Protein AF-M5IIQ3-F1 (afdb_monomer)

Structure (mmCIF, N/CA/C/O backbone):
data_AF-M5IIQ3-F1
#
_entry.id   AF-M5IIQ3-F1
#
loop_
_atom_site.group_PDB
_atom_site.id
_atom_site.type_symbol
_atom_site.label_atom_id
_atom_site.label_alt_id
_atom_site.label_comp_id
_atom_site.label_asym_id
_atom_site.label_entity_id
_atom_site.label_seq_id
_atom_site.pdbx_PDB_ins_code
_atom_site.Cartn_x
_atom_site.Cartn_y
_atom_site.Cartn_z
_atom_site.occupancy
_atom_site.B_iso_or_equiv
_atom_site.auth_seq_id
_atom_site.auth_comp_id
_atom_site.auth_asym_id
_atom_site.auth_atom_id
_atom_site.pdbx_PDB_model_num
ATOM 1 N N . MET A 1 1 ? -32.306 8.407 65.506 1.00 60.88 1 MET A N 1
ATOM 2 C CA . MET A 1 1 ? -31.433 8.061 64.355 1.00 60.88 1 MET A CA 1
ATOM 3 C C . MET A 1 1 ? -31.180 9.340 63.561 1.00 60.88 1 MET A C 1
ATOM 5 O O . MET A 1 1 ? -32.159 9.986 63.214 1.00 60.88 1 MET A O 1
ATOM 9 N N . SER A 1 2 ? -29.922 9.775 63.386 1.00 81.12 2 SER A N 1
ATOM 10 C CA . SER A 1 2 ? -29.616 11.114 62.841 1.00 81.12 2 SER A CA 1
ATOM 11 C C . SER A 1 2 ? -29.974 11.240 61.353 1.00 81.12 2 SER A C 1
ATOM 13 O O . SER A 1 2 ? -29.946 10.250 60.619 1.00 81.12 2 SER A O 1
ATOM 15 N N . SER A 1 3 ? -30.292 12.462 60.912 1.00 75.44 3 SER A N 1
ATOM 16 C CA . SER A 1 3 ? -30.647 12.782 59.517 1.00 75.44 3 SER A CA 1
ATOM 17 C C . SER A 1 3 ? -29.576 12.312 58.516 1.00 75.44 3 SER A C 1
ATOM 19 O O . SER A 1 3 ? -29.885 11.725 57.483 1.00 75.44 3 SER A O 1
ATOM 21 N N . ILE A 1 4 ? -28.303 12.427 58.907 1.00 77.50 4 ILE A N 1
ATOM 22 C CA . ILE A 1 4 ? -27.126 11.995 58.138 1.00 77.50 4 ILE A CA 1
ATOM 23 C C . ILE A 1 4 ? -27.158 10.485 57.847 1.00 77.50 4 ILE A C 1
ATOM 25 O O . ILE A 1 4 ? -26.820 10.042 56.752 1.00 77.50 4 ILE A O 1
ATOM 29 N N . LYS A 1 5 ? -27.629 9.672 58.802 1.00 76.38 5 LYS A N 1
ATOM 30 C CA . LYS A 1 5 ? -27.706 8.213 58.640 1.00 76.38 5 LYS A CA 1
ATOM 31 C C . LYS A 1 5 ? -28.780 7.796 57.624 1.00 76.38 5 LYS A C 1
ATOM 33 O O . LYS A 1 5 ? -28.630 6.756 56.990 1.00 76.38 5 LYS A O 1
ATOM 38 N N . LYS A 1 6 ? -29.843 8.595 57.453 1.00 77.56 6 LYS A N 1
ATOM 39 C CA . LYS A 1 6 ? -30.882 8.379 56.426 1.00 77.56 6 LYS A CA 1
ATOM 40 C C . LYS A 1 6 ? -30.388 8.757 55.028 1.00 77.56 6 LYS A C 1
ATOM 42 O O . LYS A 1 6 ? -30.654 8.020 54.086 1.00 77.56 6 LYS A O 1
ATOM 47 N N . GLU A 1 7 ? -29.656 9.860 54.914 1.00 77.19 7 GLU A N 1
ATOM 48 C CA . GLU A 1 7 ? -29.028 10.343 53.673 1.00 77.19 7 GLU A CA 1
ATOM 49 C C . GLU A 1 7 ? -28.035 9.312 53.107 1.00 77.19 7 GLU A C 1
ATOM 51 O O . GLU A 1 7 ? -28.182 8.857 51.973 1.00 77.19 7 GLU A O 1
ATOM 56 N N . LEU A 1 8 ? -27.123 8.812 53.949 1.00 71.12 8 LEU A N 1
ATOM 57 C CA . LEU A 1 8 ? -26.151 7.776 53.575 1.00 71.12 8 LEU A CA 1
ATOM 58 C C . LEU A 1 8 ? -26.808 6.456 53.141 1.00 71.12 8 LEU A C 1
ATOM 60 O O . LEU A 1 8 ? -26.357 5.831 52.182 1.00 71.12 8 LEU A O 1
ATOM 64 N N . LEU A 1 9 ? -27.896 6.035 53.802 1.00 73.69 9 LEU A N 1
ATOM 65 C CA . LEU A 1 9 ? -28.652 4.844 53.391 1.00 73.69 9 LEU A CA 1
ATOM 66 C C . LEU A 1 9 ? -29.342 5.041 52.033 1.00 73.69 9 LEU A C 1
ATOM 68 O O . LEU A 1 9 ? -29.397 4.110 51.231 1.00 73.69 9 LEU A O 1
ATOM 72 N N . LYS A 1 10 ? -29.850 6.249 51.766 1.00 72.06 10 LYS A N 1
ATOM 73 C CA . LYS A 1 10 ? -30.529 6.602 50.514 1.00 72.06 10 LYS A CA 1
ATOM 74 C C . LYS A 1 10 ? -29.546 6.625 49.342 1.00 72.06 10 LYS A C 1
ATOM 76 O O . LYS A 1 10 ? -29.840 6.054 48.294 1.00 72.06 10 LYS A O 1
ATOM 81 N N . ILE A 1 11 ? -28.356 7.193 49.541 1.00 67.56 11 ILE A N 1
ATOM 82 C CA . ILE A 1 11 ? -27.262 7.195 48.558 1.00 67.56 11 ILE A CA 1
ATOM 83 C C . ILE A 1 11 ? -26.757 5.766 48.302 1.00 67.56 11 ILE A C 1
ATOM 85 O O . ILE A 1 11 ? -26.651 5.348 47.148 1.00 67.56 11 ILE A O 1
ATOM 89 N N . GLY A 1 12 ? -26.515 4.986 49.362 1.00 64.75 12 GLY A N 1
ATOM 90 C CA . GLY A 1 12 ? -26.069 3.592 49.258 1.00 64.75 12 GLY A CA 1
ATOM 91 C C . GLY A 1 12 ? -27.079 2.674 48.555 1.00 64.75 12 GLY A C 1
ATOM 92 O O . GLY A 1 12 ? -26.680 1.824 47.757 1.00 64.75 12 GLY A O 1
ATOM 93 N N . GLY A 1 13 ? -28.380 2.878 48.791 1.00 65.69 13 GLY A N 1
ATOM 94 C CA . GLY A 1 13 ? -29.459 2.199 48.064 1.00 65.69 13 GLY A CA 1
ATOM 95 C C . GLY A 1 13 ? -29.506 2.599 46.587 1.00 65.69 13 GLY A C 1
ATOM 96 O O . GLY A 1 13 ? -29.445 1.739 45.714 1.00 65.69 13 GLY A O 1
ATOM 97 N N . THR A 1 14 ? -29.460 3.904 46.301 1.00 63.00 14 THR A N 1
ATOM 98 C CA . THR A 1 14 ? -29.501 4.452 44.930 1.00 63.00 14 THR A CA 1
ATOM 99 C C . THR A 1 14 ? -28.327 3.979 44.060 1.00 63.00 14 THR A C 1
ATOM 101 O O . THR A 1 14 ? -28.483 3.775 42.858 1.00 63.00 14 THR A O 1
ATOM 104 N N . LEU A 1 15 ? -27.135 3.795 44.640 1.00 60.88 15 LEU A N 1
ATOM 105 C CA . LEU A 1 15 ? -25.975 3.229 43.940 1.00 60.88 15 LEU A CA 1
ATOM 106 C C . LEU A 1 15 ? -26.146 1.735 43.649 1.00 60.88 15 LEU A C 1
ATOM 108 O O . LEU A 1 15 ? -25.702 1.275 42.600 1.00 60.88 15 LEU A O 1
ATOM 112 N N . LYS A 1 16 ? -26.788 0.976 44.548 1.00 65.81 16 LYS A N 1
ATOM 113 C CA . LYS A 1 16 ? -27.027 -0.467 44.392 1.00 65.81 16 LYS A CA 1
ATOM 114 C C . LYS A 1 16 ? -27.973 -0.768 43.227 1.00 65.81 16 LYS A C 1
ATOM 116 O O . LYS A 1 16 ? -27.691 -1.696 42.475 1.00 65.81 16 LYS A O 1
ATOM 121 N N . ASP A 1 17 ? -28.987 0.068 43.025 1.00 70.12 17 ASP A N 1
ATOM 122 C CA . ASP A 1 17 ? -29.958 -0.064 41.928 1.00 70.12 17 ASP A CA 1
ATOM 123 C C . ASP A 1 17 ? -29.378 0.354 40.562 1.00 70.12 17 ASP A C 1
ATOM 125 O O . ASP A 1 17 ? -29.842 -0.087 39.513 1.00 70.12 17 ASP A O 1
ATOM 129 N N . LYS A 1 18 ? -28.302 1.157 40.559 1.00 75.56 18 LYS A N 1
ATOM 130 C CA . LYS A 1 18 ? -27.579 1.602 39.351 1.00 75.56 18 LYS A CA 1
ATOM 131 C C . LYS A 1 18 ? -26.406 0.701 38.958 1.00 75.56 18 LYS A C 1
ATOM 133 O O . LYS A 1 18 ? -25.869 0.862 37.865 1.00 75.56 18 LYS A O 1
ATOM 138 N N . LYS A 1 19 ? -26.017 -0.261 39.804 1.00 80.19 19 LYS A N 1
ATOM 139 C CA . LYS A 1 19 ? -24.971 -1.257 39.501 1.00 80.19 19 LYS A CA 1
ATOM 140 C C . LYS A 1 19 ? -25.152 -1.962 38.150 1.00 80.19 19 LYS A C 1
ATOM 142 O O . LYS A 1 19 ? -24.161 -2.018 37.428 1.00 80.19 19 LYS A O 1
ATOM 147 N N . PRO A 1 20 ? -26.344 -2.464 37.761 1.00 85.75 20 PRO A N 1
ATOM 148 C CA . PRO A 1 20 ? -26.504 -3.109 36.456 1.00 85.75 20 PRO A CA 1
ATOM 149 C C . PRO A 1 20 ? -26.295 -2.129 35.296 1.00 85.75 20 PRO A C 1
ATOM 151 O O . PRO A 1 20 ? -25.671 -2.490 34.304 1.00 85.75 20 PRO A O 1
ATOM 154 N N . ILE A 1 21 ? -26.737 -0.875 35.442 1.00 88.25 21 ILE A N 1
ATOM 155 C CA . ILE A 1 21 ? -26.542 0.178 34.434 1.00 88.25 21 ILE A CA 1
ATOM 156 C C . ILE A 1 21 ? -25.052 0.508 34.291 1.00 88.25 21 ILE A C 1
ATOM 158 O O . ILE A 1 21 ? -24.539 0.579 33.179 1.00 88.25 21 ILE A O 1
ATOM 162 N N . LEU A 1 22 ? -24.341 0.661 35.409 1.00 89.25 22 LEU A N 1
ATOM 163 C CA . LEU A 1 22 ? -22.904 0.929 35.406 1.00 89.25 22 LEU A CA 1
ATOM 164 C C . LEU A 1 22 ? -22.111 -0.239 34.803 1.00 89.25 22 LEU A C 1
ATOM 166 O O . LEU A 1 22 ? -21.173 -0.015 34.043 1.00 89.25 22 LEU A O 1
ATOM 170 N N . LEU A 1 23 ? -22.521 -1.476 35.093 1.00 91.00 23 LEU A N 1
ATOM 171 C CA . LEU A 1 23 ? -21.926 -2.679 34.518 1.00 91.00 23 LEU A CA 1
ATOM 172 C C . LEU A 1 23 ? -22.170 -2.762 33.0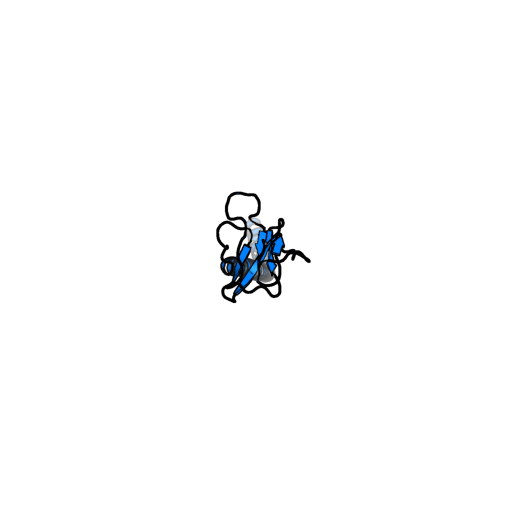03 1.00 91.00 23 LEU A C 1
ATOM 174 O O . LEU A 1 23 ? -21.249 -3.084 32.260 1.00 91.00 23 LEU A O 1
ATOM 178 N N . CYS A 1 24 ? -23.369 -2.400 32.536 1.00 92.94 24 CYS A N 1
ATOM 179 C CA . CYS A 1 24 ? -23.680 -2.319 31.107 1.00 92.94 24 CYS A CA 1
ATOM 180 C C . CYS A 1 24 ? -22.848 -1.245 30.395 1.00 92.94 24 CYS A C 1
ATOM 182 O O . CYS A 1 24 ? -22.315 -1.504 29.320 1.00 92.94 24 CYS A O 1
ATOM 184 N N . LEU A 1 25 ? -22.694 -0.058 30.991 1.00 94.62 25 LEU A N 1
ATOM 185 C CA . LEU A 1 25 ? -21.864 1.013 30.427 1.00 94.62 25 LEU A CA 1
ATOM 186 C C . LEU A 1 25 ? -20.387 0.613 30.356 1.00 94.62 25 LEU A C 1
ATOM 188 O O . LEU A 1 25 ? -19.732 0.867 29.348 1.00 94.62 25 LEU A O 1
ATOM 192 N N . PHE A 1 26 ? -19.875 -0.048 31.395 1.00 95.50 26 PHE A N 1
ATOM 193 C CA . PHE A 1 26 ? -18.512 -0.572 31.400 1.00 95.50 26 PHE A CA 1
ATOM 194 C C . PHE A 1 26 ? -18.313 -1.648 30.326 1.00 95.50 26 PHE A C 1
ATOM 196 O O . PHE A 1 26 ? -17.331 -1.602 29.591 1.00 95.50 26 PHE A O 1
ATOM 203 N N . ALA A 1 27 ? -19.262 -2.579 30.190 1.00 96.19 27 ALA A N 1
ATOM 204 C CA . ALA A 1 27 ? -19.223 -3.599 29.147 1.00 96.19 27 ALA A CA 1
ATOM 205 C C . ALA A 1 27 ? -19.254 -2.975 27.742 1.00 96.19 27 ALA A C 1
ATOM 207 O O . ALA A 1 27 ? -18.457 -3.355 26.889 1.00 96.19 27 ALA A O 1
ATOM 208 N N . LEU A 1 28 ? -20.112 -1.975 27.514 1.00 97.31 28 LEU A N 1
ATOM 209 C CA . LEU A 1 28 ? -20.175 -1.256 26.241 1.00 97.31 28 LEU A CA 1
ATOM 210 C C . LEU A 1 28 ? -18.851 -0.551 25.929 1.00 97.31 28 LEU A C 1
ATOM 212 O O . LEU A 1 28 ? -18.345 -0.663 24.816 1.00 97.31 28 LEU A O 1
ATOM 216 N N . PHE A 1 29 ? -18.270 0.137 26.913 1.00 97.19 29 PHE A N 1
ATOM 217 C CA . PHE A 1 29 ? -16.966 0.776 26.761 1.00 97.19 29 PHE A CA 1
ATOM 218 C C . PHE A 1 29 ? -15.874 -0.243 26.425 1.00 97.19 29 PHE A C 1
ATOM 220 O O . PHE A 1 29 ? -15.104 -0.015 25.500 1.00 97.19 29 PHE A O 1
ATOM 227 N N . ALA A 1 30 ? -15.836 -1.385 27.116 1.00 97.31 30 ALA A N 1
ATOM 228 C CA . ALA A 1 30 ? -14.868 -2.443 26.842 1.00 97.31 30 ALA A CA 1
ATOM 229 C C . ALA A 1 30 ? -15.009 -3.000 25.413 1.00 97.31 30 ALA A C 1
ATOM 231 O O . ALA A 1 30 ? -14.007 -3.206 24.729 1.00 97.31 30 ALA A O 1
ATOM 232 N N . VAL A 1 31 ? -16.238 -3.186 24.923 1.00 97.88 31 VAL A N 1
ATOM 233 C CA . VAL A 1 31 ? -16.485 -3.619 23.537 1.00 97.88 31 VAL A CA 1
ATOM 234 C C . VAL A 1 31 ? -16.015 -2.561 22.538 1.00 97.88 31 VAL A C 1
ATOM 236 O O . VAL A 1 31 ? -15.269 -2.877 21.618 1.00 97.88 31 VAL A O 1
ATOM 239 N N . LEU A 1 32 ? -16.381 -1.293 22.725 1.00 97.69 32 LEU A N 1
ATOM 240 C CA . LEU A 1 32 ? -15.942 -0.219 21.827 1.00 97.69 32 LEU A CA 1
ATOM 241 C C . LEU A 1 32 ? -14.418 -0.059 21.829 1.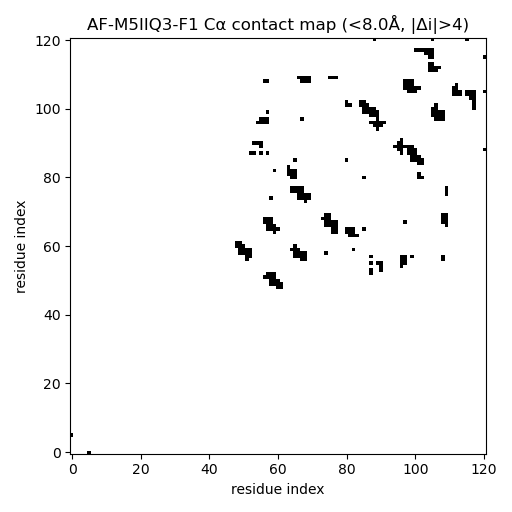00 97.69 32 LEU A C 1
ATOM 243 O O . LEU A 1 32 ? -13.810 0.101 20.774 1.00 97.69 32 LEU A O 1
ATOM 247 N N . PHE A 1 33 ? -13.799 -0.148 23.004 1.00 97.12 33 PHE A N 1
ATOM 248 C CA . PHE A 1 33 ? -12.354 -0.061 23.171 1.00 97.12 33 PHE A CA 1
ATOM 249 C C . PHE A 1 33 ? -11.628 -1.215 22.474 1.00 97.12 33 PHE A C 1
ATOM 251 O O . PHE A 1 33 ? -10.651 -0.985 21.767 1.00 97.12 33 PHE A O 1
ATOM 258 N N . THR A 1 34 ? -12.119 -2.449 22.624 1.00 97.00 34 THR A N 1
ATOM 259 C CA . THR A 1 34 ? -11.533 -3.620 21.951 1.00 97.00 34 THR A CA 1
ATOM 260 C C . THR A 1 34 ? -11.681 -3.539 20.436 1.00 97.00 34 THR A C 1
ATOM 262 O O . THR A 1 34 ? -10.705 -3.778 19.732 1.00 97.00 34 THR A O 1
ATOM 265 N N . VAL A 1 35 ? -12.847 -3.135 19.922 1.00 96.94 35 VAL A N 1
ATOM 266 C CA . VAL A 1 35 ? -13.051 -2.921 18.479 1.00 96.94 35 VAL A CA 1
ATOM 267 C C . VAL A 1 35 ? -12.112 -1.838 17.948 1.00 96.94 35 VAL A C 1
ATOM 269 O O . VAL A 1 35 ? -11.451 -2.054 16.936 1.00 96.94 35 VAL A O 1
ATOM 272 N N . PHE A 1 36 ? -11.997 -0.704 18.646 1.00 95.81 36 PHE A N 1
ATOM 273 C CA . PHE A 1 36 ? -11.074 0.369 18.271 1.00 95.81 36 PHE A CA 1
ATOM 274 C C . PHE A 1 36 ? -9.626 -0.128 18.197 1.00 95.81 36 PHE A C 1
ATOM 276 O O . PHE A 1 36 ? -8.949 0.101 17.197 1.00 95.81 36 PHE A O 1
ATOM 283 N N . PHE A 1 37 ? -9.164 -0.851 19.221 1.00 95.31 37 PHE A N 1
ATOM 284 C CA . PHE A 1 37 ? -7.805 -1.391 19.250 1.00 95.31 37 PHE A CA 1
ATOM 285 C C . PHE A 1 37 ? -7.555 -2.433 18.159 1.00 95.31 37 PHE A C 1
ATOM 287 O O . PHE A 1 37 ? -6.485 -2.419 17.560 1.00 95.31 37 PHE A O 1
ATOM 294 N N . MET A 1 38 ? -8.525 -3.301 17.866 1.00 94.81 38 MET A N 1
ATOM 295 C CA . MET A 1 38 ? -8.401 -4.272 16.776 1.00 94.81 38 MET A CA 1
ATOM 296 C C . MET A 1 38 ? -8.239 -3.580 15.420 1.00 94.81 38 MET A C 1
ATOM 298 O O . MET A 1 38 ? -7.342 -3.934 14.660 1.00 94.81 38 MET A O 1
ATOM 302 N N . VAL A 1 39 ? -9.053 -2.557 15.134 1.00 92.88 39 VAL A N 1
ATOM 303 C CA . VAL A 1 39 ? -8.937 -1.767 13.895 1.00 92.88 39 VAL A CA 1
ATOM 304 C C . VAL A 1 39 ? -7.600 -1.027 13.837 1.00 92.88 39 VAL A C 1
ATOM 306 O O . VAL A 1 39 ? -6.951 -0.998 12.793 1.00 92.88 39 VAL A O 1
ATOM 309 N N . TYR A 1 40 ? -7.168 -0.455 14.962 1.00 88.94 40 TYR A N 1
ATOM 310 C CA . TYR A 1 40 ? -5.886 0.230 15.064 1.00 88.94 40 TYR A CA 1
ATOM 311 C C . TYR A 1 40 ? -4.718 -0.717 14.756 1.00 88.94 40 TYR A C 1
ATOM 313 O O . TYR A 1 40 ? -3.919 -0.411 13.881 1.00 88.94 40 TYR A O 1
ATOM 321 N N . ILE A 1 41 ? -4.651 -1.890 15.396 1.00 88.00 41 ILE A N 1
ATOM 322 C CA . ILE A 1 41 ? -3.580 -2.876 15.161 1.00 88.00 41 ILE A CA 1
ATOM 323 C C . ILE A 1 41 ? -3.585 -3.364 13.709 1.00 88.00 41 ILE A C 1
ATOM 325 O O . ILE A 1 41 ? -2.534 -3.356 13.072 1.00 88.00 41 ILE A O 1
ATOM 329 N N . ALA A 1 42 ? -4.754 -3.719 13.167 1.00 85.00 42 ALA A N 1
ATOM 330 C CA . ALA A 1 42 ? -4.869 -4.182 11.784 1.00 85.00 42 ALA A CA 1
ATOM 331 C C . ALA A 1 42 ? -4.346 -3.143 10.776 1.00 85.00 42 ALA A C 1
ATOM 333 O O . ALA A 1 42 ? -3.672 -3.501 9.814 1.00 85.00 42 ALA A O 1
ATOM 334 N N . SER A 1 43 ? -4.582 -1.852 11.036 1.00 80.62 43 SER A N 1
ATOM 335 C CA . SER A 1 43 ? -4.078 -0.764 10.185 1.00 80.62 43 SER A CA 1
ATOM 336 C C . SER A 1 43 ? -2.543 -0.682 10.183 1.00 80.62 43 SER A C 1
ATOM 338 O O . SER A 1 43 ? -1.946 -0.346 9.166 1.00 80.62 43 SER A O 1
ATOM 340 N N . TYR A 1 44 ? -1.887 -1.000 11.305 1.00 76.75 44 TYR A N 1
ATOM 341 C CA . TYR A 1 44 ? -0.421 -1.028 11.393 1.00 76.75 44 TYR A CA 1
ATOM 342 C C . TYR A 1 44 ? 0.184 -2.276 10.748 1.00 76.75 44 TYR A C 1
ATOM 344 O O . TYR A 1 44 ? 1.262 -2.195 10.161 1.00 76.75 44 TYR A O 1
ATOM 352 N N . GLU A 1 45 ? -0.463 -3.437 10.868 1.00 72.69 45 GLU A N 1
ATOM 353 C CA . GLU A 1 45 ? 0.004 -4.657 10.198 1.00 72.69 45 GLU A CA 1
ATOM 354 C C . GLU A 1 45 ? -0.000 -4.485 8.677 1.00 72.69 45 GLU A C 1
ATOM 356 O O . GLU A 1 45 ? 1.000 -4.809 8.042 1.00 72.69 45 GLU A O 1
ATOM 361 N N . GLU A 1 46 ? -1.044 -3.865 8.117 1.00 72.19 46 GLU A N 1
ATOM 362 C CA . GLU A 1 46 ? -1.119 -3.552 6.686 1.00 72.19 46 GLU A CA 1
ATOM 363 C C . GLU A 1 46 ? 0.049 -2.659 6.229 1.00 72.19 46 GLU A C 1
ATOM 365 O O . GLU A 1 46 ? 0.655 -2.919 5.193 1.00 72.19 46 GLU A O 1
ATOM 370 N N . GLU A 1 47 ? 0.447 -1.645 7.009 1.00 68.88 47 GLU A N 1
ATOM 371 C CA . GLU A 1 47 ? 1.605 -0.809 6.661 1.00 68.88 47 GLU A CA 1
ATOM 372 C C . GLU A 1 47 ? 2.935 -1.575 6.652 1.00 68.88 47 GLU A C 1
ATOM 374 O O . GLU A 1 47 ? 3.796 -1.279 5.819 1.00 68.88 47 GLU A O 1
ATOM 379 N N . ASN A 1 48 ? 3.097 -2.569 7.531 1.00 69.94 48 ASN A N 1
ATOM 380 C CA . ASN A 1 48 ? 4.313 -3.383 7.614 1.00 69.94 48 ASN A CA 1
ATOM 381 C C . ASN A 1 48 ? 4.465 -4.373 6.446 1.00 69.94 48 ASN A C 1
ATOM 383 O O . ASN A 1 48 ? 5.560 -4.897 6.235 1.00 69.94 48 ASN A O 1
ATOM 387 N N . GLU A 1 49 ? 3.412 -4.615 5.659 1.00 85.31 49 GLU A N 1
ATOM 388 C CA . GLU A 1 49 ? 3.499 -5.445 4.452 1.00 85.31 49 GLU A CA 1
ATOM 389 C C . GLU A 1 49 ? 4.131 -4.707 3.261 1.00 85.31 49 GLU A C 1
ATOM 391 O O . GLU A 1 49 ? 4.510 -5.336 2.272 1.00 85.31 49 GLU A O 1
ATOM 396 N N . PHE A 1 50 ? 4.292 -3.382 3.332 1.00 92.06 50 PHE A N 1
ATOM 397 C CA . PHE A 1 50 ? 4.830 -2.586 2.232 1.00 92.06 50 PHE A CA 1
ATOM 398 C C . PHE A 1 50 ? 6.312 -2.264 2.421 1.00 92.06 50 PHE A C 1
ATOM 400 O O . PHE A 1 50 ? 6.706 -1.489 3.288 1.00 92.06 50 PHE A O 1
ATOM 407 N N . THR A 1 51 ? 7.149 -2.768 1.518 1.00 92.94 51 THR A N 1
ATOM 408 C CA . THR A 1 51 ? 8.567 -2.401 1.429 1.00 92.94 51 THR A CA 1
ATOM 409 C C . THR A 1 51 ? 8.764 -1.318 0.375 1.00 92.94 51 THR A C 1
ATOM 411 O O . THR A 1 51 ? 8.461 -1.527 -0.799 1.00 92.94 51 THR A O 1
ATOM 414 N N . GLN A 1 52 ? 9.289 -0.157 0.769 1.00 92.62 52 GLN A N 1
ATOM 415 C CA . GLN A 1 52 ? 9.598 0.927 -0.167 1.00 92.62 52 GLN A CA 1
ATOM 416 C C . GLN A 1 52 ? 10.694 0.508 -1.160 1.00 92.62 52 GLN A C 1
ATOM 418 O O . GLN A 1 52 ? 11.713 -0.071 -0.782 1.00 92.62 52 GLN A 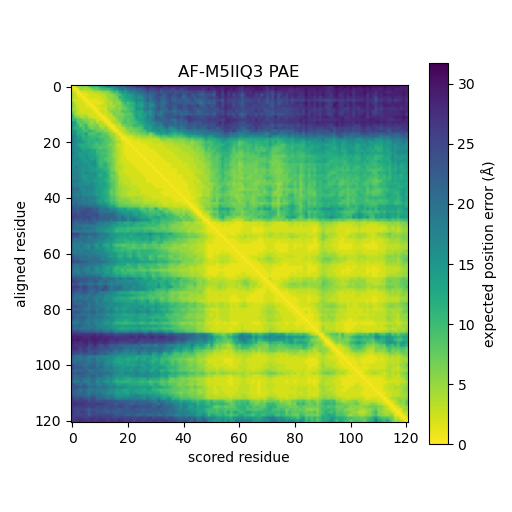O 1
ATOM 423 N N . ILE A 1 53 ? 10.506 0.830 -2.442 1.00 92.06 53 ILE A N 1
ATOM 424 C CA . ILE A 1 53 ? 11.472 0.518 -3.498 1.00 92.06 53 ILE A CA 1
ATOM 425 C C . ILE A 1 53 ? 12.457 1.680 -3.625 1.00 92.06 53 ILE A C 1
ATOM 427 O O . ILE A 1 53 ? 12.139 2.730 -4.192 1.00 92.06 53 ILE A O 1
ATOM 431 N N . GLY A 1 54 ? 13.669 1.496 -3.101 1.00 88.69 54 GLY A N 1
ATOM 432 C CA . GLY A 1 54 ? 14.683 2.550 -3.066 1.00 88.69 54 GLY A CA 1
ATOM 433 C C . GLY A 1 54 ? 14.182 3.781 -2.305 1.00 88.69 54 GLY A C 1
ATOM 434 O O . GLY A 1 54 ? 13.585 3.660 -1.243 1.00 88.69 54 GLY A O 1
ATOM 435 N N . SER A 1 55 ? 14.406 4.970 -2.858 1.00 88.12 55 SER A N 1
ATOM 436 C CA . SER A 1 55 ? 13.928 6.247 -2.310 1.00 88.12 55 SER A CA 1
ATOM 437 C C . SER A 1 55 ? 12.672 6.770 -3.021 1.00 88.12 55 SER A C 1
ATOM 439 O O . SER A 1 55 ? 12.444 7.976 -3.029 1.00 88.12 55 SER A O 1
ATOM 441 N N . SER A 1 56 ? 11.893 5.889 -3.660 1.00 91.81 56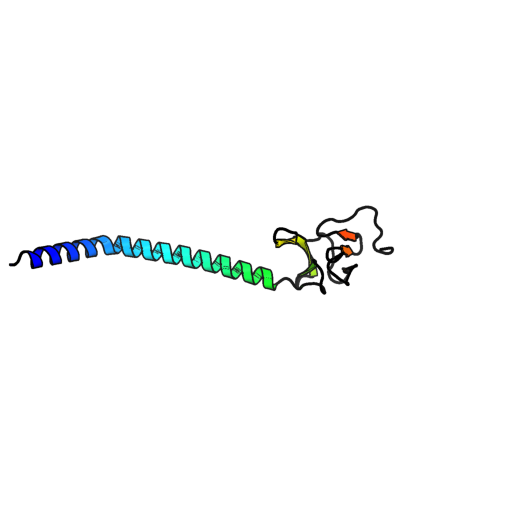 SER A N 1
ATOM 442 C CA . SER A 1 56 ? 10.773 6.241 -4.547 1.00 91.81 56 SER A CA 1
ATOM 443 C C . SER A 1 56 ? 9.416 6.332 -3.837 1.00 91.81 56 SER A C 1
ATOM 445 O O . SER A 1 56 ? 9.294 5.975 -2.670 1.00 91.81 56 SER A O 1
ATOM 447 N N . GLU A 1 57 ? 8.381 6.763 -4.558 1.00 93.56 57 GLU A N 1
ATOM 448 C CA . GLU A 1 57 ? 6.980 6.734 -4.103 1.00 93.56 57 GLU A CA 1
ATOM 449 C C . GLU A 1 57 ? 6.298 5.383 -4.420 1.00 93.56 57 GLU A C 1
ATOM 451 O O . GLU A 1 57 ? 5.071 5.290 -4.448 1.00 93.56 57 GLU A O 1
ATOM 456 N N . PHE A 1 58 ? 7.081 4.331 -4.696 1.00 95.00 58 PHE A N 1
ATOM 457 C CA . PHE A 1 58 ? 6.586 2.982 -4.969 1.00 95.00 58 PHE A CA 1
ATOM 458 C C . PHE A 1 58 ? 6.951 1.997 -3.861 1.00 95.00 58 PHE A C 1
ATOM 460 O O . PHE A 1 58 ? 8.019 2.073 -3.247 1.00 95.00 58 PHE A O 1
ATOM 467 N N . TYR A 1 59 ? 6.067 1.027 -3.657 1.00 95.06 59 TYR A N 1
ATOM 468 C CA . TYR A 1 59 ? 6.156 0.008 -2.623 1.00 95.06 59 TYR A CA 1
ATOM 469 C C . TYR A 1 59 ? 5.901 -1.373 -3.224 1.00 95.06 59 TYR A C 1
ATOM 471 O O . TYR A 1 59 ? 5.098 -1.517 -4.145 1.00 95.06 59 TYR A O 1
ATOM 479 N N . ALA A 1 60 ? 6.568 -2.389 -2.692 1.00 94.81 60 ALA A N 1
ATOM 480 C CA . ALA A 1 60 ? 6.345 -3.788 -3.023 1.00 94.81 60 ALA A CA 1
ATOM 481 C C . ALA A 1 60 ? 5.802 -4.539 -1.806 1.00 94.81 60 ALA A C 1
ATOM 483 O O . ALA A 1 60 ? 6.157 -4.227 -0.671 1.00 94.81 60 ALA A O 1
ATOM 484 N N . THR A 1 61 ? 4.981 -5.551 -2.056 1.00 92.94 61 THR A N 1
ATOM 485 C CA . THR A 1 61 ? 4.504 -6.491 -1.031 1.00 92.94 61 THR A CA 1
ATOM 486 C C . THR A 1 61 ? 5.212 -7.846 -1.167 1.00 92.94 61 THR A C 1
ATOM 488 O O . THR A 1 61 ? 5.709 -8.161 -2.258 1.00 92.94 61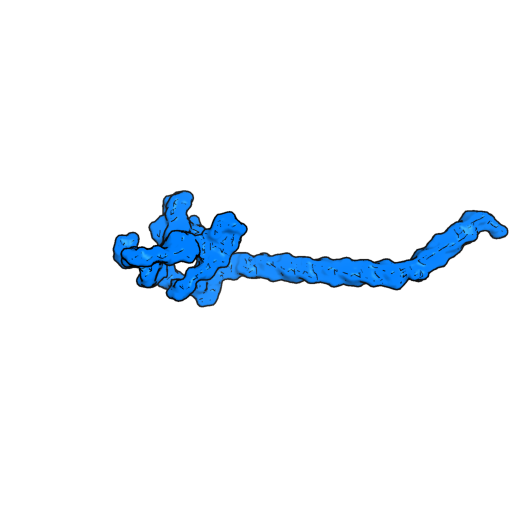 THR A O 1
ATOM 491 N N . PRO A 1 62 ? 5.245 -8.694 -0.119 1.00 89.50 62 PRO A N 1
ATOM 492 C CA . PRO A 1 62 ? 5.806 -10.048 -0.190 1.00 89.50 62 PRO A CA 1
ATOM 493 C C . PRO A 1 62 ? 5.207 -10.921 -1.302 1.00 89.50 62 PRO A C 1
ATOM 495 O O . PRO A 1 62 ? 5.870 -11.821 -1.811 1.00 89.50 62 PRO A O 1
ATOM 498 N N . GLN A 1 63 ? 3.967 -10.645 -1.711 1.00 90.00 63 GLN A N 1
ATOM 499 C CA . GLN A 1 63 ? 3.255 -11.353 -2.775 1.00 90.00 63 GLN A CA 1
ATOM 500 C C . GLN A 1 63 ? 3.670 -10.889 -4.186 1.00 90.00 63 GLN A C 1
ATOM 502 O O . GLN A 1 63 ? 3.147 -11.393 -5.178 1.00 90.00 63 GLN A O 1
ATOM 507 N N . GLY A 1 64 ? 4.608 -9.941 -4.303 1.00 91.25 64 GLY A N 1
ATOM 508 C CA . GLY A 1 64 ? 5.166 -9.492 -5.581 1.00 91.25 64 GLY A CA 1
ATOM 509 C C . GLY A 1 64 ? 4.319 -8.456 -6.323 1.00 91.25 64 GLY A C 1
ATOM 510 O O . GLY A 1 64 ? 4.543 -8.234 -7.516 1.00 91.25 64 GLY A O 1
ATOM 511 N N . LYS A 1 65 ? 3.368 -7.816 -5.633 1.00 94.00 65 LYS A N 1
ATOM 512 C CA . LYS A 1 65 ? 2.570 -6.704 -6.167 1.00 94.00 65 LYS A CA 1
ATOM 513 C C . LYS A 1 65 ? 3.272 -5.370 -5.949 1.00 94.00 65 LYS A C 1
ATOM 515 O O . LYS A 1 65 ? 3.943 -5.190 -4.930 1.00 94.00 65 LYS A O 1
ATOM 520 N N . ILE A 1 66 ? 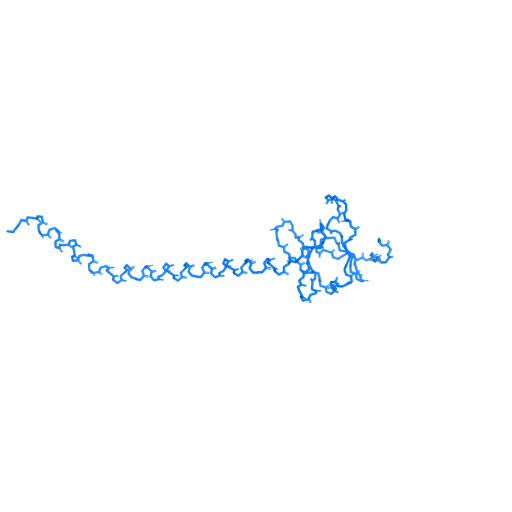3.064 -4.433 -6.872 1.00 95.88 66 ILE A N 1
ATOM 521 C CA . ILE A 1 66 ? 3.597 -3.069 -6.801 1.00 95.88 66 ILE A CA 1
ATOM 522 C C . ILE A 1 66 ? 2.479 -2.079 -6.511 1.00 95.88 66 ILE A C 1
ATOM 524 O O . ILE A 1 66 ? 1.397 -2.180 -7.077 1.00 95.88 66 ILE A O 1
ATOM 528 N N . TYR A 1 67 ? 2.770 -1.103 -5.658 1.00 95.88 67 TYR A N 1
ATOM 529 C CA . TYR A 1 67 ? 1.859 -0.036 -5.275 1.00 95.88 67 TYR A CA 1
ATOM 530 C C . TYR A 1 67 ? 2.523 1.328 -5.437 1.00 95.88 67 TYR A C 1
ATOM 532 O O . TYR A 1 67 ? 3.720 1.470 -5.193 1.00 95.88 67 TYR A O 1
ATOM 540 N N . ALA A 1 68 ? 1.740 2.340 -5.799 1.00 95.75 68 ALA A N 1
ATOM 541 C CA . ALA A 1 68 ? 2.156 3.738 -5.819 1.00 95.75 68 ALA A CA 1
ATOM 542 C C . ALA A 1 68 ? 1.500 4.515 -4.672 1.00 95.75 68 ALA A C 1
ATOM 544 O O . ALA A 1 68 ? 0.286 4.420 -4.472 1.00 95.75 68 ALA A O 1
ATOM 545 N N . LEU A 1 69 ? 2.286 5.308 -3.943 1.00 93.81 69 LEU A N 1
ATOM 546 C CA . LEU A 1 69 ? 1.771 6.262 -2.967 1.00 93.81 69 LEU A CA 1
ATOM 547 C C . LEU A 1 69 ? 1.095 7.425 -3.695 1.00 93.81 69 LEU A C 1
ATOM 549 O O . LEU A 1 69 ? 1.682 8.053 -4.579 1.00 93.81 69 LEU A O 1
ATOM 553 N N . ILE A 1 70 ? -0.138 7.726 -3.306 1.00 89.75 70 ILE A N 1
ATOM 554 C CA . 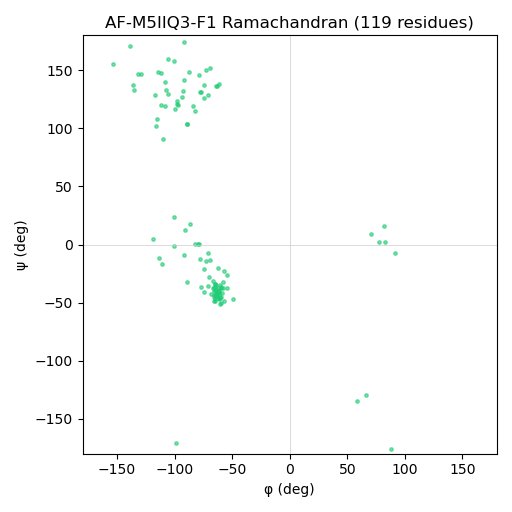ILE A 1 70 ? -0.859 8.909 -3.772 1.00 89.75 70 ILE A CA 1
ATOM 555 C C . ILE A 1 70 ? -0.816 10.019 -2.707 1.00 89.75 70 ILE A C 1
ATOM 557 O O . ILE A 1 70 ? -0.644 9.725 -1.523 1.00 89.75 70 ILE A O 1
ATOM 561 N N . PRO A 1 71 ? -1.011 11.301 -3.074 1.00 85.19 71 PRO A N 1
ATOM 562 C CA . PRO A 1 71 ? -0.849 12.429 -2.147 1.00 85.19 71 PRO A CA 1
ATOM 563 C C . PRO A 1 71 ? -1.707 12.382 -0.873 1.00 85.19 71 PRO A C 1
ATOM 565 O O . PRO A 1 71 ? -1.351 13.016 0.115 1.00 85.19 71 PRO A O 1
ATOM 568 N N . SER A 1 72 ? -2.822 11.645 -0.872 1.00 86.75 72 SER A N 1
ATOM 569 C CA . SER A 1 72 ? -3.665 11.458 0.317 1.00 86.75 72 SER A CA 1
ATOM 570 C C . SER A 1 72 ? -3.125 10.423 1.315 1.00 86.75 72 SER A C 1
ATOM 572 O O . SER A 1 72 ? -3.776 10.173 2.324 1.00 86.75 72 SER A O 1
ATOM 574 N N . GLY A 1 73 ? -1.970 9.805 1.045 1.00 85.88 73 GLY A N 1
ATOM 575 C CA . GLY A 1 73 ? -1.346 8.784 1.896 1.00 85.88 73 GLY A CA 1
ATOM 576 C C . GLY A 1 73 ? -1.746 7.343 1.561 1.00 85.88 73 GLY A C 1
ATOM 577 O O . GLY A 1 73 ? -1.155 6.406 2.091 1.00 85.88 73 GLY A O 1
ATOM 578 N N . GLY A 1 74 ? -2.710 7.144 0.657 1.00 89.44 74 GLY A N 1
ATOM 579 C CA . GLY A 1 74 ? -3.101 5.813 0.186 1.00 89.44 74 GLY A CA 1
ATOM 580 C C . GLY A 1 74 ? -2.055 5.185 -0.739 1.00 89.44 74 GLY A C 1
ATOM 581 O O . GLY A 1 74 ? -1.373 5.890 -1.483 1.00 89.44 74 GLY A O 1
ATOM 582 N N . LYS A 1 75 ? -1.958 3.853 -0.735 1.00 93.00 75 LYS A N 1
ATOM 583 C CA . LYS A 1 75 ? -1.120 3.079 -1.662 1.00 93.00 75 LYS A CA 1
ATOM 584 C C . LYS A 1 75 ? -2.031 2.348 -2.650 1.00 93.00 75 LYS A C 1
ATOM 586 O O . LYS A 1 75 ? -2.869 1.557 -2.234 1.00 93.00 75 LYS A O 1
ATOM 591 N N . PHE A 1 76 ? -1.896 2.625 -3.944 1.00 94.31 76 PHE A N 1
ATOM 592 C CA . PHE A 1 76 ? -2.735 2.042 -5.002 1.00 94.31 76 PHE A CA 1
ATOM 593 C C . PHE A 1 76 ? -1.962 0.992 -5.789 1.00 94.31 76 PHE A C 1
ATOM 595 O O . PHE A 1 76 ? -0.860 1.279 -6.253 1.00 94.31 76 PHE A O 1
ATOM 602 N N . GLU A 1 77 ? -2.541 -0.199 -5.948 1.00 94.31 77 GLU A N 1
ATOM 603 C CA . GLU A 1 77 ? -1.935 -1.298 -6.709 1.00 94.3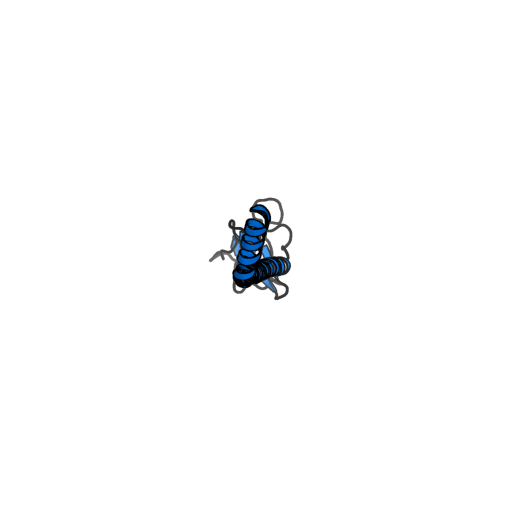1 77 GLU A CA 1
ATOM 604 C C . GLU A 1 77 ? -1.772 -0.908 -8.186 1.00 94.31 77 GLU A C 1
ATOM 606 O O . GLU A 1 77 ? -2.680 -0.343 -8.797 1.00 94.31 77 GLU A O 1
ATOM 611 N N . LEU A 1 78 ? -0.614 -1.220 -8.765 1.00 94.44 78 LEU A N 1
ATOM 612 C CA . LEU A 1 78 ? -0.383 -1.150 -10.202 1.00 94.44 78 LEU A CA 1
ATOM 613 C C . LEU A 1 78 ? -0.766 -2.496 -10.822 1.00 94.44 78 LEU A C 1
ATOM 615 O O . LEU A 1 78 ? -0.032 -3.480 -10.706 1.00 94.44 78 LEU A O 1
ATOM 619 N N . GLU A 1 79 ? -1.922 -2.546 -11.477 1.00 89.44 79 GLU A N 1
ATOM 620 C CA . GLU A 1 79 ? -2.432 -3.784 -12.066 1.00 89.44 79 GLU A CA 1
ATOM 621 C C . GLU A 1 79 ? -1.500 -4.346 -13.149 1.00 89.44 79 GLU A C 1
ATOM 623 O O . GLU A 1 79 ? -0.967 -3.624 -13.993 1.00 89.44 79 GLU A O 1
ATOM 628 N N . GLY A 1 80 ? -1.306 -5.669 -13.137 1.00 87.69 80 GLY A N 1
ATOM 629 C CA . GLY A 1 80 ? -0.500 -6.369 -14.142 1.00 87.69 80 GLY A CA 1
ATOM 630 C C . GLY A 1 80 ? 1.009 -6.107 -14.059 1.00 87.69 80 GLY A C 1
ATOM 631 O O . GLY A 1 80 ? 1.747 -6.537 -14.946 1.00 87.69 80 GLY A O 1
ATOM 632 N N . VAL A 1 81 ? 1.490 -5.432 -13.010 1.00 92.38 81 VAL A N 1
ATOM 633 C CA . VAL A 1 81 ? 2.918 -5.186 -12.783 1.00 92.38 81 VAL A CA 1
ATOM 634 C C . VAL A 1 81 ? 3.509 -6.262 -11.885 1.00 92.38 81 VAL A C 1
ATOM 636 O O . VAL A 1 81 ? 3.045 -6.493 -10.772 1.00 92.38 81 VAL A O 1
ATOM 639 N N . ARG A 1 82 ? 4.596 -6.882 -12.346 1.00 90.19 82 ARG A N 1
ATOM 640 C CA . ARG A 1 82 ? 5.378 -7.819 -11.540 1.00 90.19 82 ARG A CA 1
ATOM 641 C C . ARG A 1 82 ? 6.520 -7.1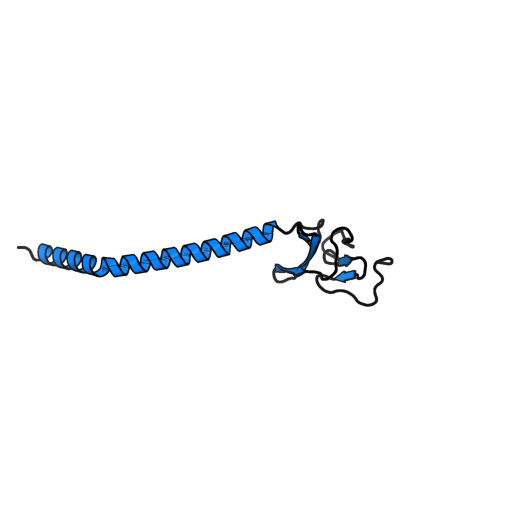08 -10.824 1.00 90.19 82 ARG A C 1
ATOM 643 O O . ARG A 1 82 ? 7.300 -6.402 -11.468 1.00 90.19 82 ARG A O 1
ATOM 650 N N . ALA A 1 83 ? 6.678 -7.353 -9.524 1.00 91.50 83 ALA A N 1
ATOM 651 C CA . ALA A 1 83 ? 7.738 -6.725 -8.737 1.00 91.50 83 ALA A CA 1
ATOM 652 C C . ALA A 1 83 ? 9.160 -7.033 -9.233 1.00 91.50 83 ALA A C 1
ATOM 654 O O . ALA A 1 83 ? 10.006 -6.144 -9.237 1.00 91.50 83 ALA A O 1
ATOM 655 N N . ASP A 1 84 ? 9.423 -8.251 -9.719 1.00 91.06 84 ASP A N 1
ATOM 656 C CA . ASP A 1 84 ? 10.746 -8.668 -10.216 1.00 91.06 84 ASP A CA 1
ATOM 657 C C . ASP A 1 84 ? 11.162 -7.981 -11.528 1.00 91.06 84 ASP A C 1
ATOM 659 O O . ASP A 1 84 ? 12.324 -8.042 -11.937 1.00 91.06 84 ASP A O 1
ATOM 663 N N . LYS A 1 85 ? 10.211 -7.331 -12.202 1.00 91.56 85 LYS A N 1
ATOM 664 C CA . LYS A 1 85 ? 10.411 -6.631 -13.476 1.00 91.56 85 LYS A CA 1
ATOM 665 C C . LYS A 1 85 ? 10.238 -5.124 -13.360 1.00 91.56 85 LYS A C 1
ATOM 667 O O . LYS A 1 85 ? 10.593 -4.406 -14.294 1.00 91.56 85 LYS A O 1
ATOM 672 N N . PHE A 1 86 ? 9.715 -4.651 -12.233 1.00 93.94 86 PHE A N 1
ATOM 673 C CA . PHE A 1 86 ? 9.490 -3.239 -11.996 1.00 93.94 86 PHE A CA 1
ATOM 674 C C . PHE A 1 86 ? 10.801 -2.510 -11.704 1.00 93.94 86 PHE A C 1
ATOM 676 O O . PHE A 1 86 ? 11.651 -2.993 -10.955 1.00 93.94 86 PHE A O 1
ATOM 683 N N . LYS A 1 87 ? 10.969 -1.324 -12.288 1.00 92.06 87 LYS A N 1
ATOM 684 C CA . LYS A 1 87 ? 12.135 -0.468 -12.057 1.00 92.06 87 LYS A CA 1
ATOM 685 C C . LYS A 1 87 ? 11.702 0.971 -11.843 1.00 92.06 87 LYS A C 1
ATOM 687 O O . LYS A 1 87 ? 10.935 1.512 -12.629 1.00 92.06 87 LYS A O 1
ATOM 692 N N . VAL A 1 88 ? 12.240 1.610 -10.812 1.00 92.19 88 VAL A N 1
ATOM 693 C CA . VAL A 1 88 ? 12.093 3.056 -10.610 1.00 92.19 88 VAL A CA 1
ATOM 694 C C . VAL A 1 88 ? 13.046 3.774 -11.567 1.00 92.19 88 VAL A C 1
ATOM 696 O O . VAL A 1 88 ? 14.219 3.411 -11.639 1.00 92.19 88 VAL A O 1
ATOM 699 N N . LEU A 1 89 ? 12.552 4.776 -12.298 1.00 87.50 89 LEU A N 1
ATOM 700 C CA . LEU A 1 89 ? 13.325 5.464 -13.337 1.00 87.50 89 LEU A CA 1
ATOM 701 C C . LEU A 1 89 ? 14.126 6.660 -12.808 1.00 87.50 89 LEU A C 1
ATOM 703 O O . LEU A 1 89 ? 15.224 6.913 -13.297 1.00 87.50 89 LEU A O 1
ATOM 707 N N . ALA A 1 90 ? 13.632 7.375 -11.792 1.00 72.94 90 ALA A N 1
ATOM 708 C CA . ALA A 1 90 ? 14.381 8.472 -11.179 1.00 72.94 90 ALA A CA 1
ATOM 709 C C . ALA A 1 90 ? 14.729 8.157 -9.720 1.00 72.94 90 ALA A C 1
ATOM 711 O O . ALA A 1 90 ? 13.880 8.166 -8.831 1.00 72.94 90 ALA A O 1
ATOM 712 N N . THR A 1 91 ? 16.010 7.893 -9.476 1.00 64.94 91 THR A N 1
ATOM 713 C CA . THR A 1 91 ? 16.551 7.560 -8.149 1.00 64.94 91 THR A CA 1
ATOM 714 C C . THR A 1 91 ? 17.235 8.749 -7.459 1.00 64.94 91 THR A C 1
ATOM 716 O O . THR A 1 91 ? 17.690 8.622 -6.323 1.00 64.94 91 THR A O 1
ATOM 719 N N . GLY A 1 92 ? 17.294 9.918 -8.114 1.00 62.78 92 GLY A N 1
ATOM 720 C CA . GLY A 1 92 ? 18.009 11.105 -7.635 1.00 62.78 92 GLY A CA 1
ATOM 721 C C . GLY A 1 92 ? 17.102 12.305 -7.348 1.00 62.78 92 GLY A C 1
ATOM 722 O O . GLY A 1 92 ? 16.741 13.045 -8.259 1.00 62.78 92 GLY A O 1
ATOM 723 N N . GLY A 1 93 ? 16.811 12.557 -6.069 1.00 70.88 93 GLY A N 1
ATOM 724 C CA . GLY A 1 93 ? 16.127 13.772 -5.600 1.00 70.88 93 GLY A CA 1
ATOM 725 C C . GLY A 1 93 ? 14.598 13.690 -5.600 1.00 70.88 93 GLY A C 1
ATOM 726 O O . GLY A 1 93 ? 14.026 12.645 -5.867 1.00 70.88 93 GLY A O 1
ATOM 727 N N . TYR A 1 94 ? 13.917 14.794 -5.258 1.00 72.56 94 TYR A N 1
ATOM 728 C CA . TYR A 1 94 ? 12.450 14.815 -5.107 1.00 72.56 94 TYR A CA 1
ATOM 729 C C . TYR A 1 94 ? 11.705 14.523 -6.421 1.00 72.56 94 TYR A C 1
ATOM 731 O O . TYR A 1 94 ? 10.637 13.912 -6.420 1.00 72.56 94 TYR A O 1
ATOM 739 N N . ARG A 1 95 ? 12.271 14.976 -7.545 1.00 77.62 95 ARG A N 1
ATOM 740 C CA . ARG A 1 95 ? 11.652 14.907 -8.871 1.00 77.62 95 ARG A CA 1
ATOM 741 C C . ARG A 1 95 ? 11.773 13.502 -9.457 1.00 77.62 95 ARG A C 1
ATOM 743 O O . ARG A 1 95 ? 12.860 12.946 -9.506 1.00 77.62 95 ARG A O 1
ATOM 750 N N . GLY A 1 96 ? 10.656 12.969 -9.947 1.00 78.44 96 GLY A N 1
ATOM 751 C CA . GLY A 1 96 ? 10.617 11.691 -10.661 1.00 78.44 96 GLY A CA 1
ATOM 752 C C . GLY A 1 96 ? 10.571 10.449 -9.767 1.00 78.44 96 GLY A C 1
ATOM 753 O O . GLY A 1 96 ? 10.530 9.341 -10.288 1.00 78.44 96 GLY A O 1
ATOM 754 N N . ARG A 1 97 ? 10.522 10.600 -8.437 1.00 89.44 97 ARG A N 1
ATOM 755 C CA . ARG A 1 97 ? 10.368 9.474 -7.492 1.00 89.44 97 ARG A CA 1
ATOM 756 C C . ARG A 1 97 ? 9.058 8.717 -7.659 1.00 89.44 97 ARG A C 1
ATOM 758 O O . ARG A 1 97 ? 8.941 7.574 -7.241 1.00 89.44 97 ARG A O 1
ATOM 765 N N . ASN A 1 98 ? 8.085 9.360 -8.282 1.00 91.50 98 ASN A N 1
ATOM 766 C CA . ASN A 1 98 ? 6.818 8.790 -8.693 1.00 91.50 98 ASN A CA 1
ATOM 767 C C . ASN A 1 98 ? 6.862 8.231 -10.123 1.00 91.50 98 ASN A C 1
ATOM 769 O O . ASN A 1 98 ? 5.806 7.974 -10.680 1.00 91.50 98 ASN A O 1
ATOM 773 N N . VAL A 1 99 ? 8.031 8.073 -10.751 1.00 91.81 99 VAL A N 1
ATOM 774 C CA . VAL A 1 99 ? 8.141 7.504 -12.100 1.00 91.81 99 VAL A CA 1
ATOM 775 C C . VAL A 1 99 ? 8.829 6.145 -12.049 1.00 91.81 99 VAL A C 1
ATOM 777 O O . VAL A 1 99 ? 9.976 6.018 -11.616 1.00 91.81 99 VAL A O 1
ATOM 780 N N . GLY A 1 100 ? 8.119 5.121 -12.504 1.00 92.25 100 GLY A N 1
ATOM 781 C CA . GLY A 1 100 ? 8.614 3.753 -12.592 1.00 92.25 100 GLY A CA 1
ATOM 782 C C . GLY A 1 100 ? 8.171 3.092 -13.885 1.00 92.25 100 GLY A C 1
ATOM 783 O O . GLY A 1 100 ? 7.367 3.639 -14.629 1.00 92.25 100 GLY A O 1
ATOM 784 N N . MET A 1 101 ? 8.695 1.914 -14.179 1.00 92.31 101 MET A N 1
ATOM 785 C CA . MET A 1 101 ? 8.317 1.144 -15.354 1.00 92.31 101 MET A CA 1
ATOM 786 C C . MET A 1 101 ? 8.121 -0.323 -15.012 1.00 92.31 101 MET A C 1
ATOM 788 O O . MET A 1 101 ? 8.917 -0.914 -14.283 1.00 92.31 101 MET A O 1
ATOM 792 N N . GLY A 1 102 ? 7.058 -0.896 -15.565 1.00 91.00 102 GLY A N 1
ATOM 793 C CA . GLY A 1 102 ? 6.883 -2.337 -15.693 1.00 91.00 102 GLY A CA 1
ATOM 794 C C . GLY A 1 102 ? 7.261 -2.802 -17.100 1.00 91.00 102 GLY A C 1
ATOM 795 O O . GLY A 1 102 ? 7.775 -2.035 -17.912 1.00 91.00 102 GLY A O 1
ATOM 796 N N . GLU A 1 103 ? 6.968 -4.061 -17.418 1.00 88.75 103 GLU A N 1
ATOM 797 C CA . GLU A 1 103 ? 7.305 -4.645 -18.728 1.00 88.75 103 GLU A CA 1
ATOM 798 C C . GLU A 1 103 ? 6.517 -4.019 -19.887 1.00 88.75 103 GLU A C 1
ATOM 800 O O . GLU A 1 103 ? 7.019 -3.937 -21.006 1.00 88.75 103 GLU A O 1
ATOM 805 N N . SER A 1 104 ? 5.287 -3.575 -19.624 1.00 86.69 104 SER A N 1
ATOM 806 C CA . SER A 1 104 ? 4.333 -3.126 -20.644 1.00 86.69 104 SER A CA 1
ATOM 807 C C . SER A 1 104 ? 4.046 -1.624 -20.633 1.00 86.69 104 SER A C 1
ATOM 809 O O . SER A 1 104 ? 3.523 -1.110 -21.619 1.00 86.69 104 SER A O 1
ATOM 811 N N . ALA A 1 105 ? 4.369 -0.915 -19.548 1.00 90.31 105 ALA A N 1
ATOM 812 C CA . ALA A 1 105 ? 4.032 0.496 -19.387 1.00 90.31 105 ALA A CA 1
ATOM 813 C C . ALA A 1 105 ? 5.005 1.232 -18.459 1.00 90.31 105 ALA A C 1
ATOM 815 O O . ALA A 1 105 ? 5.621 0.647 -17.563 1.00 90.31 105 ALA A O 1
ATOM 816 N N . VAL A 1 106 ? 5.090 2.544 -18.667 1.00 91.88 106 VAL A N 1
ATOM 817 C CA . VAL A 1 106 ? 5.676 3.494 -17.718 1.00 91.88 106 VAL A CA 1
ATOM 818 C C . VAL A 1 106 ? 4.561 4.024 -16.822 1.00 91.88 106 VAL A C 1
ATOM 820 O O . VAL A 1 106 ? 3.453 4.273 -17.287 1.00 91.88 106 VAL A O 1
ATOM 823 N N . TYR A 1 107 ? 4.854 4.202 -15.543 1.00 92.75 107 TYR A N 1
ATOM 824 C CA . TYR A 1 107 ? 3.925 4.627 -14.508 1.00 92.75 107 TYR A CA 1
ATOM 825 C C . TYR A 1 107 ? 4.358 5.969 -13.931 1.00 92.75 107 TYR A C 1
ATOM 827 O O . TYR A 1 107 ? 5.498 6.116 -13.496 1.00 92.75 107 TYR A O 1
ATOM 835 N N . CYS A 1 108 ? 3.429 6.922 -13.896 1.00 91.38 108 CYS A N 1
ATOM 836 C CA . CYS A 1 108 ? 3.560 8.208 -13.217 1.00 91.38 108 CYS A CA 1
ATOM 837 C C . CYS A 1 108 ? 2.622 8.202 -12.002 1.00 91.38 108 CYS A C 1
ATOM 839 O O . CYS A 1 108 ? 1.442 8.533 -12.104 1.00 91.38 108 CYS A O 1
ATOM 841 N N . GLY A 1 109 ? 3.137 7.773 -10.854 1.00 92.00 109 GLY A N 1
ATOM 842 C CA . GLY A 1 109 ? 2.350 7.390 -9.691 1.00 92.00 109 GLY A CA 1
ATOM 843 C C . GLY A 1 109 ? 1.540 6.137 -10.008 1.00 92.00 109 GLY A C 1
ATOM 844 O O . GLY A 1 109 ? 2.071 5.164 -10.535 1.00 92.00 109 GLY A O 1
ATOM 845 N N . ASN A 1 110 ? 0.242 6.178 -9.727 1.00 93.12 110 ASN A N 1
ATOM 846 C CA . ASN A 1 110 ? -0.691 5.093 -10.029 1.00 93.12 110 ASN A CA 1
ATOM 847 C C . ASN A 1 110 ? -1.201 5.090 -11.485 1.00 93.12 110 ASN A C 1
ATOM 849 O O . ASN A 1 110 ? -2.023 4.251 -11.841 1.00 93.12 110 ASN A O 1
ATOM 853 N N . LEU A 1 111 ? -0.758 6.029 -12.327 1.00 92.12 111 LEU A N 1
ATOM 854 C CA . LEU A 1 111 ? -1.237 6.166 -13.702 1.00 92.12 111 LEU A CA 1
ATOM 855 C C . LEU A 1 111 ? -0.284 5.491 -14.688 1.00 92.12 111 LEU A C 1
ATOM 857 O O . LEU A 1 111 ? 0.873 5.896 -14.809 1.00 92.12 111 LEU A O 1
ATOM 861 N N . ALA A 1 112 ? -0.791 4.513 -15.438 1.00 91.69 112 ALA A N 1
ATOM 862 C CA . ALA A 1 112 ? -0.086 3.935 -16.575 1.00 91.69 112 ALA A CA 1
ATOM 863 C C . ALA A 1 112 ? -0.117 4.901 -17.771 1.00 91.69 112 ALA A C 1
ATOM 865 O O . ALA A 1 112 ? -1.180 5.341 -18.213 1.00 91.69 112 ALA A O 1
ATOM 866 N N . MET A 1 113 ? 1.052 5.219 -18.320 1.00 88.12 113 MET A N 1
ATOM 867 C CA . MET A 1 113 ? 1.182 6.023 -19.529 1.00 88.12 113 MET A CA 1
ATOM 868 C C . MET A 1 113 ? 1.028 5.145 -20.770 1.00 88.12 113 MET A C 1
ATOM 870 O O . MET A 1 113 ? 1.819 4.233 -21.013 1.00 88.12 113 MET A O 1
ATOM 874 N N . SER A 1 114 ? 0.023 5.450 -21.586 1.00 77.44 114 SER A N 1
ATOM 875 C CA . SER A 1 114 ? -0.178 4.818 -22.887 1.00 77.44 114 SER A CA 1
ATOM 876 C C . SER A 1 114 ? 0.769 5.406 -23.940 1.00 77.44 114 SER A C 1
ATOM 878 O O . SER A 1 114 ? 1.118 6.584 -23.908 1.00 77.44 114 SER A O 1
ATOM 880 N N . GLY A 1 115 ? 1.216 4.571 -24.883 1.00 76.94 115 GLY A N 1
ATOM 881 C CA . GLY A 1 115 ? 2.060 5.002 -26.007 1.00 76.94 115 GLY A CA 1
ATOM 882 C C . GLY A 1 115 ? 3.542 5.231 -25.681 1.00 76.94 115 GLY A C 1
ATOM 883 O O . GLY A 1 115 ? 4.305 5.590 -26.576 1.00 76.94 115 GLY A O 1
ATOM 884 N N . VAL A 1 116 ? 3.974 4.988 -24.440 1.00 77.06 116 VAL A N 1
ATOM 885 C CA . VAL A 1 116 ? 5.386 5.046 -24.038 1.00 77.06 116 VAL A CA 1
ATOM 886 C C . VAL A 1 116 ? 5.962 3.634 -24.040 1.00 77.06 116 VAL A C 1
ATOM 888 O O . VAL A 1 116 ? 5.433 2.754 -23.369 1.00 77.06 116 VAL A O 1
ATOM 891 N N . ASN A 1 117 ? 7.045 3.408 -24.790 1.00 78.38 117 ASN A N 1
ATOM 892 C CA . ASN A 1 117 ? 7.758 2.131 -24.761 1.00 78.38 117 ASN A CA 1
ATOM 893 C C . ASN A 1 117 ? 8.721 2.105 -23.558 1.00 78.38 117 ASN A C 1
ATOM 895 O O . ASN A 1 117 ? 9.704 2.851 -23.588 1.00 78.38 117 ASN A O 1
ATOM 899 N N . PRO A 1 118 ? 8.510 1.229 -22.557 1.00 74.31 118 PRO A N 1
ATOM 900 C CA . PRO A 1 118 ? 9.378 1.135 -21.381 1.00 74.31 118 PRO A CA 1
ATOM 901 C C . PRO A 1 118 ? 10.841 0.844 -21.732 1.00 74.31 118 PRO A C 1
ATOM 903 O O . PRO A 1 118 ? 11.746 1.335 -21.073 1.00 74.31 118 PRO A O 1
ATOM 906 N N . ALA A 1 119 ? 11.097 0.101 -22.814 1.00 74.88 119 ALA A N 1
ATOM 907 C CA . ALA A 1 119 ? 12.453 -0.236 -23.249 1.00 74.88 119 ALA A CA 1
ATOM 908 C C . ALA A 1 119 ? 13.241 0.956 -23.828 1.00 74.88 119 ALA A C 1
ATOM 910 O O . ALA A 1 119 ? 14.418 0.807 -24.154 1.00 74.88 119 ALA A O 1
ATOM 911 N N . ARG A 1 120 ? 12.594 2.113 -24.018 1.00 67.81 120 ARG A N 1
ATOM 912 C CA . ARG A 1 120 ? 13.209 3.352 -24.520 1.00 67.81 120 ARG A CA 1
ATOM 913 C C . ARG A 1 120 ? 13.133 4.513 -23.517 1.00 67.81 120 ARG A C 1
ATOM 915 O O . ARG A 1 120 ? 13.468 5.630 -23.907 1.00 67.81 120 ARG A O 1
ATOM 922 N N . ALA A 1 121 ? 12.633 4.261 -22.306 1.00 61.53 121 ALA A N 1
ATOM 923 C CA . ALA A 1 121 ? 12.501 5.251 -21.238 1.00 61.53 121 ALA A CA 1
ATOM 924 C C . ALA A 1 121 ? 13.818 5.467 -20.479 1.00 61.53 121 ALA A C 1
ATOM 926 O O . ALA A 1 121 ? 14.644 4.526 -20.440 1.00 61.53 121 ALA A O 1
#

pLDDT: mean 85.45, std 10.28, range [60.88, 97.88]

Mean predicted aligned error: 10.52 Å

Sequence (121 aa):
MSSIKKELLKIGGTLKDKKPILLCLFALFAVLFTVFFMVYIASYEEENEFTQIGSSEFYATPQGKIYALIPSGGKFELEGVRADKFKVLATGGYRGRNVGMGESAVYCGNLAMSGVNPARA

Secondary structure (DSSP, 8-state):
--HHHHHHHHHHHHHHHHHHHHHHHHHHHHHHHHHHHHHHHHHHHHHHTPEE-TTSSEEE-TTS-EEEE-TTS-EEE-TT--TTT-EES--SSSTTTTEEE-SS-EEETTEEETT--GGG-

Radius of gyration: 28.68 Å; Cα contacts (8 Å, |Δi|>4): 157; chains: 1; bounding box: 49×26×90 Å

Organism: NCBI:txid1244083

Solvent-accessible surface area (backbone atoms only — not comparable to full-atom values): 6829 Å² total; per-residue (Å²): 132,60,73,68,62,54,52,55,49,51,53,54,50,57,52,60,75,40,44,65,58,53,51,50,53,50,51,51,50,51,52,54,50,50,52,52,50,53,55,53,52,54,56,53,55,59,57,71,48,50,45,66,50,81,90,35,41,33,28,35,34,93,88,38,44,32,26,15,52,44,98,89,73,50,70,38,72,43,84,95,38,49,46,97,61,46,43,74,72,33,88,70,67,87,63,46,19,44,28,32,28,31,88,81,27,30,25,60,39,70,43,73,43,81,96,48,59,41,94,77,108

Foldseek 3Di:
DDPVVVVVVVVVVVVVVCVVVVVVVVVVVVVVVVVVVVVVVVVVVVVVQWDDDQPAQWTAGPVQWIWGQDPVRDTHTQPPAGNVAKAQDDNDDPPRSQWIDGCQAIGRGNDTDPPDHPVVD

Nearest PDB structures (foldseek):
  3tf7-assembly3_I  TM=4.522E-01  e=3.673E+00  Mus musculus
  1i9e-assembly1_A  TM=4.427E-01  e=4.138E+00  Mus musculus
  3e2h-assembly1_B  TM=4.434E-01  e=4.949E+00  Mus musculus
  3tf7-assembly4_K  TM=3.169E-01  e=1.593E+00  Mus musculus